Protein AF-A0A6M0Q6P2-F1 (afdb_monomer_lite)

Radius of gyration: 14.56 Å; chain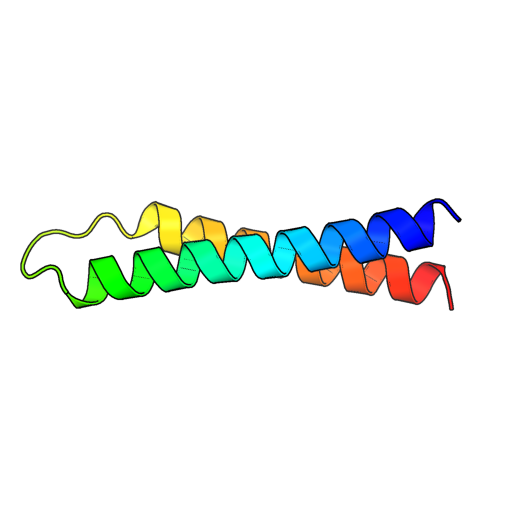s: 1; bounding box: 34×14×40 Å

Foldseek 3Di:
DVLVVLLVVLLVLLVVLQVQLVVLVVVQVPDPDDHDNPSNVVSNVSSVVSVVSSVVSVVVVD

Organism: NCBI:txid1808955

Secondary structure (DSSP, 8-state):
-HHHHHHHHHHHHHHHHHHHHHHHHHHHHT-SS---THHHHHHHHHHHHHHHHHHHHHHHH-

Sequence (62 aa):
MIFFAAMIFSIIMSVFLFLIGYWEAIKISNEEGQVKGGTMIFCLIMGFVFAVFASSFSTSIA

Structure (mmCIF, N/CA/C/O backbone):
data_AF-A0A6M0Q6P2-F1
#
_entry.id   AF-A0A6M0Q6P2-F1
#
loop_
_atom_site.group_PDB
_atom_site.id
_atom_site.type_symbol
_atom_site.label_atom_id
_atom_site.label_alt_id
_atom_site.label_comp_id
_atom_site.label_asym_id
_atom_site.label_entity_id
_atom_site.label_seq_id
_atom_site.pdbx_PDB_ins_code
_atom_site.Cartn_x
_atom_site.Cartn_y
_atom_site.Cartn_z
_atom_site.occupancy
_atom_site.B_iso_or_equiv
_atom_site.auth_seq_id
_atom_site.auth_comp_id
_atom_site.auth_asym_id
_atom_site.auth_atom_id
_atom_site.pdbx_PDB_model_num
ATOM 1 N N . MET A 1 1 ? 10.092 6.924 -18.624 1.00 73.50 1 MET A N 1
ATOM 2 C CA . MET A 1 1 ? 9.863 7.917 -17.545 1.00 73.50 1 MET A CA 1
ATOM 3 C C . MET A 1 1 ? 8.434 7.852 -16.997 1.00 73.50 1 MET A C 1
ATOM 5 O O . MET A 1 1 ? 8.286 7.614 -15.809 1.00 73.50 1 MET A O 1
ATOM 9 N N . ILE A 1 2 ? 7.394 7.961 -17.838 1.00 84.44 2 ILE A N 1
ATOM 10 C CA . ILE A 1 2 ? 5.976 7.884 -17.415 1.00 84.44 2 ILE A CA 1
ATOM 11 C C . ILE A 1 2 ? 5.611 6.560 -16.720 1.00 84.44 2 ILE A C 1
ATOM 13 O O . ILE A 1 2 ? 5.043 6.592 -15.635 1.00 84.44 2 ILE A O 1
ATOM 17 N N . PHE A 1 3 ? 5.996 5.406 -17.276 1.00 86.44 3 PHE A N 1
ATOM 18 C CA . PHE A 1 3 ? 5.705 4.105 -16.652 1.00 86.44 3 PHE A CA 1
ATOM 19 C C . PHE A 1 3 ? 6.349 3.944 -15.272 1.00 86.44 3 PHE A C 1
ATOM 21 O O . PHE A 1 3 ? 5.738 3.392 -14.365 1.00 86.44 3 PHE A O 1
ATOM 28 N N . PHE A 1 4 ? 7.552 4.489 -15.085 1.00 87.69 4 PHE A N 1
ATOM 29 C CA . PHE A 1 4 ? 8.256 4.442 -13.804 1.00 87.69 4 PHE A CA 1
ATOM 30 C C . PHE A 1 4 ? 7.527 5.267 -12.735 1.00 87.69 4 PHE A C 1
ATOM 32 O O . PHE A 1 4 ? 7.343 4.807 -11.612 1.00 87.69 4 PHE A O 1
ATOM 39 N N . ALA A 1 5 ? 7.037 6.455 -13.106 1.00 89.62 5 ALA A N 1
ATOM 40 C CA . ALA A 1 5 ? 6.200 7.272 -12.231 1.00 89.62 5 ALA A CA 1
ATOM 41 C C . ALA A 1 5 ? 4.862 6.580 -11.907 1.00 89.62 5 ALA A C 1
ATOM 43 O O . ALA A 1 5 ? 4.447 6.574 -10.750 1.00 89.62 5 ALA A O 1
ATOM 44 N N . ALA A 1 6 ? 4.222 5.943 -12.895 1.00 90.44 6 ALA A N 1
ATOM 45 C CA . ALA A 1 6 ? 2.982 5.187 -12.700 1.00 90.44 6 ALA A CA 1
ATOM 46 C C . ALA A 1 6 ? 3.171 3.970 -11.776 1.00 90.44 6 ALA A C 1
ATOM 48 O O . ALA A 1 6 ? 2.323 3.705 -10.923 1.00 90.44 6 ALA A O 1
ATOM 49 N N . MET A 1 7 ? 4.302 3.267 -11.893 1.00 92.56 7 MET A N 1
ATOM 50 C CA . MET A 1 7 ? 4.672 2.162 -11.008 1.00 92.56 7 MET A CA 1
ATOM 51 C C . MET A 1 7 ? 4.842 2.646 -9.564 1.00 92.56 7 MET A C 1
ATOM 53 O O . MET A 1 7 ? 4.197 2.109 -8.666 1.00 92.56 7 MET A O 1
ATOM 57 N N . ILE A 1 8 ? 5.652 3.689 -9.341 1.00 93.38 8 ILE A N 1
ATOM 58 C CA . ILE A 1 8 ? 5.878 4.261 -8.003 1.00 93.38 8 ILE A CA 1
ATOM 59 C C . ILE A 1 8 ? 4.557 4.728 -7.387 1.00 93.38 8 ILE A C 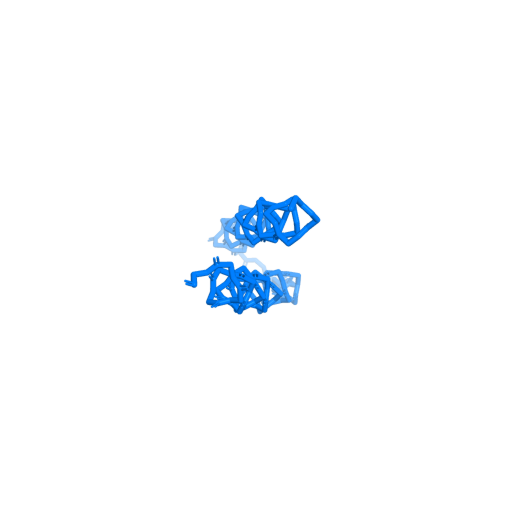1
ATOM 61 O O . ILE A 1 8 ? 4.259 4.401 -6.240 1.00 93.38 8 ILE A O 1
ATOM 65 N N . PHE A 1 9 ? 3.740 5.448 -8.154 1.00 93.94 9 PHE A N 1
ATOM 66 C CA . PHE A 1 9 ? 2.436 5.914 -7.694 1.00 93.94 9 PHE A CA 1
ATOM 67 C C . PHE A 1 9 ? 1.512 4.753 -7.306 1.00 93.94 9 PHE A C 1
ATOM 69 O O . PHE A 1 9 ? 0.872 4.800 -6.257 1.00 93.94 9 PHE A O 1
ATOM 76 N N . SER A 1 10 ? 1.483 3.686 -8.109 1.00 93.12 10 SER A N 1
ATOM 77 C CA . SER A 1 10 ? 0.664 2.502 -7.829 1.00 93.12 10 SER A CA 1
ATOM 78 C C . SER A 1 10 ? 1.112 1.781 -6.556 1.00 93.12 10 SER A C 1
ATOM 80 O O . SER A 1 10 ? 0.270 1.365 -5.763 1.00 93.12 10 SER A O 1
ATOM 82 N N . ILE A 1 11 ? 2.424 1.698 -6.309 1.00 94.12 11 ILE A N 1
ATOM 83 C CA . ILE A 1 11 ? 2.972 1.143 -5.062 1.00 94.12 11 ILE A CA 1
ATOM 84 C C . ILE A 1 11 ? 2.561 2.001 -3.863 1.00 94.12 11 ILE A C 1
ATOM 86 O O . ILE A 1 11 ? 2.057 1.464 -2.879 1.00 94.12 11 ILE A O 1
ATOM 90 N N . ILE A 1 12 ? 2.731 3.324 -3.946 1.00 96.25 12 ILE A N 1
ATOM 91 C CA . ILE A 1 12 ? 2.363 4.242 -2.857 1.00 96.25 12 ILE A CA 1
ATOM 92 C C . ILE A 1 12 ? 0.871 4.114 -2.532 1.00 96.25 12 ILE A C 1
ATOM 94 O O . ILE A 1 12 ? 0.509 3.994 -1.362 1.00 96.25 12 ILE A O 1
ATOM 98 N N . MET A 1 13 ? 0.010 4.081 -3.553 1.00 95.06 13 MET A N 1
ATOM 99 C CA . MET A 1 13 ? -1.433 3.920 -3.363 1.00 95.06 13 MET A CA 1
ATOM 100 C C . MET A 1 13 ? -1.797 2.561 -2.771 1.00 95.06 13 MET A C 1
ATOM 102 O O . MET A 1 13 ? -2.626 2.504 -1.864 1.00 95.06 13 MET A O 1
ATOM 106 N N . SER A 1 14 ? -1.153 1.481 -3.218 1.00 95.56 14 SER A N 1
ATOM 107 C CA . SER A 1 14 ? -1.348 0.147 -2.642 1.00 95.56 14 SER A CA 1
ATOM 108 C C . SER A 1 14 ? -1.025 0.136 -1.146 1.00 95.56 14 SER A C 1
ATOM 110 O O . SER A 1 14 ? -1.865 -0.252 -0.333 1.00 95.56 14 SER A O 1
ATOM 112 N N . VAL A 1 15 ? 0.147 0.651 -0.762 1.00 95.69 15 VAL A N 1
ATOM 113 C CA . VAL A 1 15 ? 0.576 0.733 0.643 1.00 95.69 15 VAL A CA 1
ATOM 114 C C . VAL A 1 15 ? -0.377 1.604 1.465 1.00 95.69 15 VAL A C 1
ATOM 116 O O . VAL A 1 15 ? -0.768 1.214 2.564 1.00 95.69 15 VAL A O 1
ATOM 119 N N . PHE A 1 16 ? -0.804 2.749 0.930 1.00 95.31 16 PHE A N 1
ATOM 120 C CA . PHE A 1 16 ? -1.747 3.646 1.600 1.00 95.31 16 PHE A CA 1
ATOM 121 C C . PHE A 1 16 ? -3.107 2.982 1.863 1.00 95.31 16 PHE A C 1
ATOM 123 O O . PHE A 1 16 ? -3.653 3.083 2.963 1.00 95.31 16 PHE A O 1
ATOM 130 N N . LEU A 1 17 ? -3.631 2.245 0.883 1.00 94.44 17 LEU A N 1
ATOM 131 C CA . LEU A 1 17 ? -4.878 1.491 1.013 1.00 94.44 17 LEU A CA 1
ATOM 132 C C . LEU A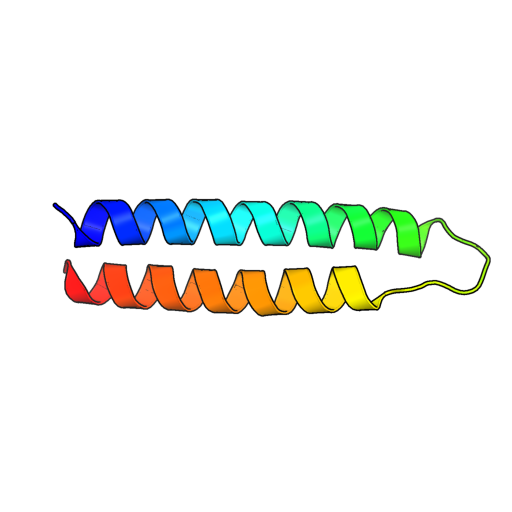 1 17 ? -4.762 0.359 2.041 1.00 94.44 17 LEU A C 1
ATOM 134 O O . LEU A 1 17 ? -5.683 0.166 2.836 1.00 94.44 17 LEU A O 1
ATOM 138 N N . PHE A 1 18 ? -3.622 -0.335 2.091 1.00 93.75 18 PHE A N 1
ATOM 139 C CA . PHE A 1 18 ? -3.356 -1.330 3.132 1.00 93.75 18 PHE A CA 1
ATOM 140 C C . PHE A 1 18 ? -3.256 -0.710 4.528 1.00 93.75 18 PHE A C 1
ATOM 142 O O . PHE A 1 18 ? -3.796 -1.281 5.470 1.00 93.75 18 PHE A O 1
ATOM 149 N N . LEU A 1 19 ? -2.634 0.463 4.675 1.00 94.94 19 LEU A N 1
ATOM 150 C CA . LEU A 1 19 ? -2.567 1.190 5.950 1.00 94.94 19 LEU A CA 1
ATOM 151 C C . LEU A 1 19 ? -3.959 1.580 6.462 1.00 94.94 19 LEU A C 1
ATOM 153 O O . LEU A 1 19 ? -4.265 1.350 7.631 1.00 94.94 19 LEU A O 1
ATOM 157 N N . ILE A 1 20 ? -4.817 2.124 5.593 1.00 92.94 20 ILE A N 1
ATOM 158 C CA . ILE A 1 20 ? -6.204 2.454 5.960 1.00 92.94 20 ILE A CA 1
ATOM 159 C C . ILE A 1 20 ? -6.979 1.184 6.309 1.00 92.94 20 ILE A C 1
ATOM 161 O O . ILE A 1 20 ? -7.644 1.141 7.343 1.00 92.94 20 ILE A O 1
ATOM 165 N N . GLY A 1 21 ? -6.866 0.139 5.483 1.00 93.00 21 GLY A N 1
ATOM 166 C CA . GLY A 1 21 ? -7.510 -1.147 5.740 1.00 93.00 21 GLY A CA 1
ATOM 167 C C . GLY A 1 21 ? -7.073 -1.754 7.075 1.00 93.00 21 GLY A C 1
ATOM 168 O O . GLY A 1 21 ? -7.910 -2.233 7.832 1.00 93.00 21 GLY A O 1
ATOM 169 N N . TYR A 1 22 ? -5.784 -1.671 7.405 1.00 92.94 22 TYR A N 1
ATOM 170 C CA . TYR A 1 22 ? -5.238 -2.131 8.680 1.00 92.94 22 TYR A CA 1
ATOM 171 C C . TYR A 1 22 ? -5.765 -1.314 9.863 1.00 92.94 22 TYR A C 1
ATOM 173 O O . TYR A 1 22 ? -6.118 -1.875 10.899 1.00 92.94 22 TYR A O 1
ATOM 181 N N . TRP A 1 23 ? -5.877 0.007 9.715 1.00 92.12 23 TRP A N 1
ATOM 182 C CA . TRP A 1 23 ? -6.405 0.852 10.781 1.00 92.12 23 TRP A CA 1
ATOM 183 C C . TRP A 1 23 ? -7.898 0.610 11.034 1.00 92.12 23 TRP A C 1
ATOM 185 O O . TRP A 1 23 ? -8.325 0.523 12.187 1.00 92.12 23 TRP A O 1
ATOM 195 N N . GLU A 1 24 ? -8.680 0.431 9.969 1.00 90.81 24 GLU A N 1
ATOM 196 C CA . GLU A 1 24 ? -10.075 -0.002 10.068 1.00 90.81 24 GLU A CA 1
ATOM 197 C C . GLU A 1 24 ? -10.183 -1.395 10.701 1.00 90.81 24 GLU A C 1
ATOM 199 O O . GLU A 1 24 ? -11.036 -1.605 11.557 1.00 90.81 24 GLU A O 1
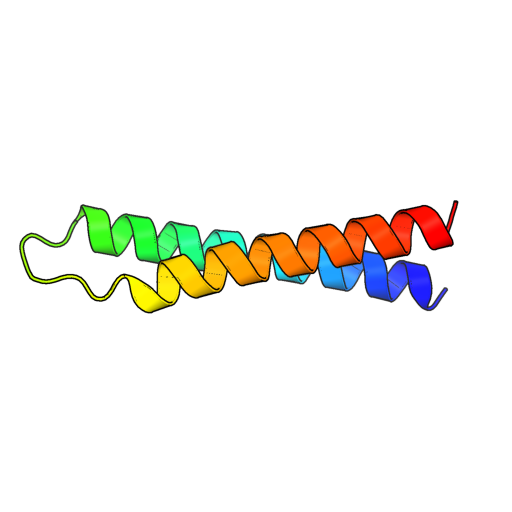ATOM 204 N N . ALA A 1 25 ? -9.278 -2.323 10.378 1.00 90.75 25 ALA A N 1
ATOM 205 C CA . ALA A 1 25 ? -9.241 -3.642 11.009 1.00 90.75 25 ALA A CA 1
ATOM 206 C C . ALA A 1 25 ? -8.997 -3.556 12.524 1.00 90.75 25 ALA A C 1
ATOM 208 O O . ALA A 1 25 ? -9.669 -4.248 13.288 1.00 90.75 25 ALA A O 1
ATOM 209 N N . ILE A 1 26 ? -8.093 -2.675 12.972 1.00 91.94 26 ILE A N 1
ATOM 210 C CA . ILE A 1 26 ? -7.870 -2.428 14.405 1.00 91.94 26 ILE A CA 1
ATOM 211 C C . ILE A 1 26 ? -9.139 -1.881 15.060 1.00 91.94 26 ILE A C 1
ATOM 213 O O . ILE A 1 26 ? -9.542 -2.391 16.104 1.00 91.94 26 ILE A O 1
ATOM 217 N N . LYS A 1 27 ? -9.792 -0.879 14.456 1.00 88.88 27 LYS A N 1
ATOM 218 C CA . LYS A 1 27 ? -11.052 -0.339 14.993 1.00 88.88 27 LYS A CA 1
ATOM 219 C C . LYS A 1 27 ? -12.106 -1.430 15.127 1.00 88.8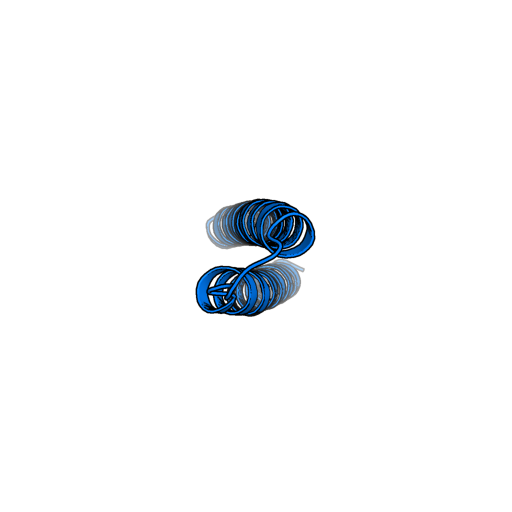8 27 LYS A C 1
ATOM 221 O O . LYS A 1 27 ? -12.670 -1.588 16.198 1.00 88.88 27 LYS A O 1
ATOM 226 N N . ILE A 1 28 ? -12.306 -2.217 14.073 1.00 89.69 28 ILE A N 1
ATOM 227 C CA . ILE A 1 28 ? -13.247 -3.341 14.053 1.00 89.69 28 ILE A CA 1
ATOM 228 C C . ILE A 1 28 ? -12.914 -4.361 15.147 1.00 89.69 28 ILE A C 1
ATOM 230 O O . ILE A 1 28 ? -13.819 -4.859 15.803 1.00 89.69 28 ILE A O 1
ATOM 234 N N . SER A 1 29 ? -11.631 -4.659 15.366 1.00 88.12 29 SER A N 1
ATOM 235 C CA . SER A 1 29 ? -11.212 -5.618 16.396 1.00 88.12 29 SER A CA 1
ATOM 236 C C . SER A 1 29 ? -11.463 -5.141 17.829 1.00 88.12 29 SER A C 1
ATOM 238 O O . SER A 1 29 ? -11.554 -5.968 18.730 1.00 88.12 29 SER A O 1
ATOM 240 N N . ASN A 1 30 ? -11.560 -3.825 18.034 1.00 89.88 30 ASN A N 1
ATOM 241 C CA . ASN A 1 30 ? -11.721 -3.201 19.346 1.00 89.88 30 ASN A CA 1
ATOM 242 C C . ASN A 1 30 ? -13.162 -2.727 19.614 1.00 89.88 30 ASN A C 1
ATOM 244 O O . ASN A 1 30 ? -13.436 -2.142 20.657 1.00 89.88 30 ASN A O 1
ATOM 248 N N . GLU A 1 31 ? -14.072 -2.939 18.666 1.00 89.50 31 GLU A N 1
ATOM 249 C CA . GLU A 1 31 ? -15.493 -2.630 18.796 1.00 89.50 31 GLU A CA 1
ATOM 250 C C . GLU A 1 31 ? -16.240 -3.861 19.327 1.00 89.50 31 GLU A C 1
ATOM 252 O O . GLU A 1 31 ? -16.203 -4.934 18.729 1.00 89.50 31 GLU A O 1
ATOM 257 N N . GLU A 1 32 ? -16.959 -3.705 20.440 1.00 79.88 32 GLU A N 1
ATOM 258 C CA . GLU A 1 32 ? -17.789 -4.772 21.030 1.00 79.88 32 GLU A CA 1
ATOM 259 C C . GLU A 1 32 ? -19.178 -4.882 20.359 1.00 79.88 32 GLU A C 1
ATOM 261 O O . GLU A 1 32 ? -19.947 -5.805 20.636 1.00 79.88 32 GLU A O 1
ATOM 266 N N . GLY A 1 33 ? -19.517 -3.931 19.478 1.00 82.25 33 GLY A N 1
ATOM 267 C CA . GLY A 1 33 ? -20.820 -3.798 18.821 1.00 82.25 33 GLY A CA 1
ATOM 268 C C . GLY A 1 33 ? -20.850 -4.198 17.339 1.00 82.25 33 GLY A C 1
ATOM 269 O O . GLY A 1 33 ? -19.959 -4.857 16.809 1.00 82.25 33 GLY A O 1
ATOM 270 N N . GLN A 1 34 ? -21.914 -3.797 16.632 1.00 76.50 34 GLN A N 1
ATOM 271 C CA . GLN A 1 34 ? -22.013 -4.022 15.186 1.00 76.50 34 GLN A CA 1
ATOM 272 C C . GLN A 1 34 ? -20.986 -3.179 14.423 1.00 76.50 34 GLN A C 1
ATOM 274 O O . GLN A 1 34 ? -21.050 -1.951 14.404 1.00 76.50 34 GLN A O 1
ATOM 279 N N . VAL A 1 35 ? -20.089 -3.860 13.718 1.00 80.06 35 VAL A N 1
ATOM 280 C CA . VAL A 1 35 ? -19.001 -3.248 12.954 1.00 80.06 35 VAL A CA 1
ATOM 281 C C . VAL A 1 35 ? -19.349 -3.094 11.475 1.00 80.06 35 VAL A C 1
ATOM 283 O O . VAL A 1 35 ? -19.831 -4.018 10.818 1.00 80.06 35 VAL A O 1
ATOM 286 N N . LYS A 1 36 ? -19.054 -1.921 10.904 1.00 78.00 36 LYS A N 1
ATOM 287 C CA . LYS A 1 36 ? -19.171 -1.672 9.458 1.00 78.00 36 LYS A CA 1
ATOM 288 C C . LYS A 1 36 ? -17.845 -1.962 8.753 1.00 78.00 36 LYS A C 1
ATOM 290 O O . LYS A 1 36 ? -17.114 -1.052 8.385 1.00 78.00 36 LYS A O 1
ATOM 295 N N . GLY A 1 37 ? -17.567 -3.242 8.505 1.00 82.62 37 GLY A N 1
ATOM 296 C CA . GLY A 1 37 ? -16.323 -3.702 7.865 1.00 82.62 37 GLY A CA 1
ATOM 297 C C . GLY A 1 37 ? -16.181 -3.426 6.361 1.00 82.62 37 GLY A C 1
ATOM 298 O O . GLY A 1 37 ? -15.162 -3.770 5.768 1.00 82.62 37 GLY A O 1
ATOM 299 N N . GLY A 1 38 ? -17.179 -2.808 5.721 1.00 87.44 38 GLY A N 1
ATOM 300 C CA . GLY A 1 38 ? -17.168 -2.571 4.272 1.00 87.44 38 GLY A CA 1
ATOM 301 C C . GLY A 1 38 ? -15.970 -1.742 3.802 1.00 87.44 38 GLY A C 1
ATOM 302 O O . GLY A 1 38 ? -15.354 -2.076 2.793 1.00 87.44 38 GLY A O 1
ATOM 303 N N . THR A 1 39 ? -15.593 -0.712 4.566 1.00 87.38 39 THR A N 1
ATOM 304 C CA . THR A 1 39 ? -14.446 0.152 4.248 1.00 87.38 39 THR A CA 1
ATOM 305 C C . THR A 1 39 ? -13.130 -0.619 4.299 1.00 87.38 39 THR A C 1
ATOM 307 O O . THR A 1 39 ? -12.332 -0.513 3.373 1.00 87.38 39 THR A O 1
ATOM 310 N N . MET A 1 40 ? -12.930 -1.458 5.324 1.00 91.06 40 MET A N 1
ATOM 311 C CA . MET A 1 40 ? -11.755 -2.329 5.435 1.00 91.06 40 MET A CA 1
ATOM 312 C C . MET A 1 40 ? -11.634 -3.242 4.211 1.00 91.06 40 MET A C 1
ATOM 314 O O . MET A 1 40 ? -10.591 -3.271 3.561 1.00 91.06 40 MET A O 1
ATOM 318 N N . ILE A 1 41 ? -12.704 -3.972 3.885 1.00 91.62 41 ILE A N 1
ATOM 319 C CA . ILE A 1 41 ? -12.710 -4.940 2.781 1.00 91.62 41 ILE A CA 1
ATOM 320 C C . ILE A 1 41 ? -12.432 -4.231 1.454 1.00 91.62 41 ILE A C 1
ATOM 322 O O . ILE A 1 41 ? -11.597 -4.685 0.673 1.00 91.62 41 ILE A O 1
ATOM 326 N N . PHE A 1 42 ? -13.083 -3.091 1.216 1.00 92.56 42 PHE A N 1
ATOM 327 C CA . PHE A 1 42 ? -12.870 -2.306 0.006 1.00 92.56 42 PHE A CA 1
ATOM 328 C C . PHE A 1 42 ? -11.427 -1.803 -0.107 1.00 92.56 42 PHE A C 1
ATOM 330 O O . PHE A 1 42 ? -10.811 -1.965 -1.160 1.00 92.56 42 PHE A O 1
ATOM 337 N N . CYS A 1 43 ? -10.864 -1.251 0.973 1.00 92.56 43 CYS A N 1
ATOM 338 C CA . CYS A 1 43 ? -9.477 -0.791 1.005 1.00 92.56 43 CYS A CA 1
ATOM 339 C C . CYS A 1 43 ? -8.487 -1.929 0.739 1.00 92.56 43 CYS A C 1
ATOM 341 O O . CYS A 1 43 ? -7.556 -1.739 -0.037 1.00 92.56 43 CYS A O 1
ATOM 343 N N . LEU A 1 44 ? -8.705 -3.119 1.305 1.00 92.56 44 LEU A N 1
ATOM 344 C CA . LEU A 1 44 ? -7.845 -4.276 1.047 1.00 92.56 44 LEU A CA 1
ATOM 345 C C . LEU A 1 44 ? -7.919 -4.728 -0.416 1.00 92.56 44 LEU A C 1
ATOM 347 O O . LEU A 1 44 ? -6.880 -4.903 -1.050 1.00 92.56 44 LEU A O 1
ATOM 351 N N . ILE A 1 45 ? -9.126 -4.861 -0.977 1.00 95.56 45 ILE A N 1
ATOM 352 C CA . ILE A 1 45 ? -9.312 -5.253 -2.383 1.00 95.56 45 ILE A CA 1
ATOM 353 C C . ILE A 1 45 ? -8.656 -4.229 -3.315 1.00 95.56 45 ILE A C 1
ATOM 355 O O . ILE A 1 45 ? -7.873 -4.605 -4.186 1.00 95.56 45 ILE A O 1
ATOM 359 N N . MET A 1 46 ? -8.919 -2.935 -3.112 1.00 93.62 46 MET A N 1
ATOM 360 C CA . MET A 1 46 ? -8.281 -1.876 -3.898 1.00 93.62 46 MET A CA 1
ATOM 361 C C . MET A 1 46 ? -6.758 -1.870 -3.717 1.00 93.62 46 MET A C 1
ATOM 363 O O . MET A 1 46 ? -6.034 -1.687 -4.694 1.00 93.62 46 MET A O 1
ATOM 367 N N . GLY A 1 47 ? -6.252 -2.130 -2.507 1.00 94.44 47 GLY A N 1
ATOM 368 C CA . GLY A 1 47 ? -4.819 -2.261 -2.233 1.00 94.44 47 GLY A CA 1
ATOM 369 C C . GLY A 1 47 ? -4.159 -3.333 -3.101 1.00 94.44 47 GLY A C 1
ATOM 370 O O . GLY A 1 47 ? -3.120 -3.076 -3.716 1.00 94.44 47 GLY A O 1
ATOM 371 N N . PHE A 1 48 ? -4.804 -4.495 -3.240 1.00 94.50 48 PHE A N 1
ATOM 372 C CA . PHE A 1 48 ? -4.364 -5.555 -4.150 1.00 94.50 48 PHE A CA 1
ATOM 373 C C . PHE A 1 48 ? -4.459 -5.160 -5.628 1.00 94.50 48 PHE A C 1
ATOM 375 O O . PHE A 1 48 ? -3.530 -5.440 -6.383 1.00 94.50 48 PHE A O 1
ATOM 382 N N . VAL A 1 49 ? -5.524 -4.475 -6.052 1.00 95.81 49 VAL A N 1
ATOM 383 C CA . VAL A 1 49 ? -5.657 -3.989 -7.440 1.00 95.81 49 VAL A CA 1
ATOM 384 C C . VAL A 1 49 ? -4.493 -3.061 -7.805 1.00 95.81 49 VAL A C 1
ATOM 386 O O . VAL A 1 49 ? -3.857 -3.238 -8.845 1.00 95.81 49 VAL A O 1
ATOM 389 N N . PHE A 1 50 ? -4.142 -2.126 -6.921 1.00 93.25 50 PHE A N 1
ATOM 390 C CA . PHE A 1 50 ? -2.998 -1.238 -7.134 1.00 93.25 50 PHE A CA 1
ATOM 391 C C . PHE A 1 50 ? -1.649 -1.973 -7.103 1.00 93.25 50 PHE A C 1
ATOM 393 O O . PHE A 1 50 ? -0.744 -1.603 -7.853 1.00 93.25 50 PHE A O 1
ATOM 400 N N . ALA A 1 51 ? -1.514 -3.046 -6.317 1.00 93.12 51 ALA A N 1
ATOM 401 C CA . ALA A 1 51 ? -0.326 -3.903 -6.357 1.00 93.12 51 ALA A CA 1
ATOM 402 C C . ALA A 1 51 ? -0.190 -4.632 -7.708 1.00 93.12 51 ALA A C 1
ATOM 404 O O . ALA A 1 51 ? 0.904 -4.704 -8.270 1.00 93.12 51 ALA A O 1
ATOM 405 N N . VAL A 1 52 ? -1.302 -5.112 -8.275 1.00 94.00 52 VAL A N 1
ATOM 406 C CA . VAL A 1 52 ? -1.325 -5.727 -9.614 1.00 94.00 52 VAL A CA 1
ATOM 407 C C . VAL A 1 52 ? -0.963 -4.707 -10.693 1.00 94.00 52 VAL A C 1
ATOM 409 O O . VAL A 1 52 ? -0.184 -5.020 -11.598 1.00 94.00 52 VAL A O 1
ATOM 412 N N . PHE A 1 53 ? -1.460 -3.472 -10.592 1.00 91.12 53 PHE A N 1
ATOM 413 C CA . PHE A 1 53 ? -1.066 -2.394 -11.501 1.00 91.12 53 PHE A CA 1
ATOM 414 C C . PHE A 1 53 ? 0.423 -2.074 -11.393 1.00 91.12 53 PHE A C 1
ATOM 416 O O . PHE A 1 53 ? 1.103 -2.023 -12.417 1.00 91.12 53 PHE A O 1
ATOM 423 N N . ALA A 1 54 ? 0.962 -1.954 -10.178 1.00 92.38 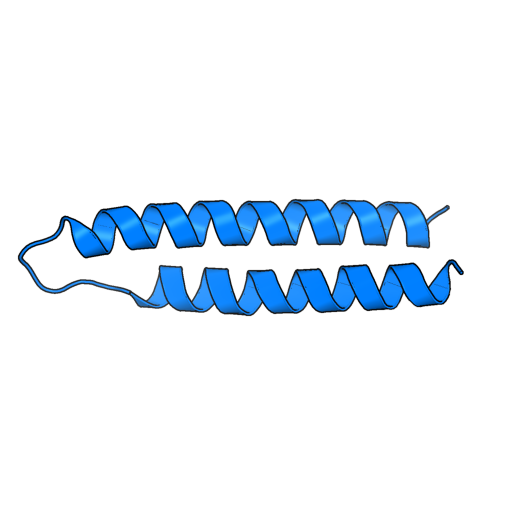54 ALA A N 1
ATOM 424 C CA . ALA A 1 54 ? 2.395 -1.770 -9.968 1.00 92.38 54 ALA A CA 1
ATOM 425 C C . ALA A 1 54 ? 3.221 -2.892 -10.618 1.00 92.38 54 ALA A C 1
ATOM 427 O O . ALA A 1 54 ? 4.189 -2.605 -11.325 1.00 92.38 54 ALA A O 1
ATOM 428 N N . SER A 1 55 ? 2.810 -4.152 -10.445 1.00 92.25 55 SER A N 1
ATOM 429 C CA . SER A 1 55 ? 3.483 -5.296 -11.069 1.00 92.25 55 SER A CA 1
ATOM 430 C C . SER A 1 55 ? 3.399 -5.252 -12.596 1.00 92.25 55 SER A C 1
ATOM 432 O O . SER A 1 55 ? 4.394 -5.509 -13.267 1.00 92.25 55 SER A O 1
ATOM 434 N N . SER A 1 56 ? 2.243 -4.886 -13.149 1.00 91.88 56 SER A N 1
ATOM 435 C CA . SER A 1 56 ? 2.045 -4.785 -14.600 1.00 91.88 56 SER A CA 1
ATOM 436 C C . SER A 1 56 ? 2.922 -3.688 -15.211 1.00 91.88 56 SER A C 1
ATOM 438 O O . SER A 1 56 ? 3.544 -3.889 -16.254 1.00 91.88 56 SER A O 1
ATOM 440 N N . PHE A 1 57 ? 3.033 -2.536 -14.541 1.00 90.25 57 PHE A N 1
ATOM 441 C CA . PHE A 1 57 ? 3.925 -1.460 -14.973 1.00 90.25 57 PHE A CA 1
ATOM 442 C C . PHE A 1 57 ? 5.400 -1.842 -14.842 1.00 90.25 57 PHE A C 1
ATOM 444 O O . PHE A 1 57 ? 6.183 -1.483 -15.716 1.00 90.25 57 PHE A O 1
ATOM 451 N N . SER A 1 58 ? 5.775 -2.596 -13.804 1.00 88.19 58 SER A N 1
ATOM 452 C CA . SER A 1 58 ? 7.139 -3.107 -13.639 1.00 88.19 58 SER A CA 1
ATOM 453 C C . SER A 1 58 ? 7.546 -4.026 -14.794 1.00 88.19 58 SER A C 1
ATOM 455 O O . SER A 1 58 ? 8.611 -3.823 -15.371 1.00 88.19 58 SER A O 1
ATOM 457 N N . THR A 1 59 ? 6.681 -4.962 -15.200 1.00 85.75 59 THR A N 1
ATOM 458 C CA . THR A 1 59 ? 6.934 -5.841 -16.355 1.00 85.75 59 THR A CA 1
ATOM 459 C C . THR A 1 59 ? 7.019 -5.073 -17.674 1.00 85.75 59 THR A C 1
ATOM 461 O O . THR A 1 59 ? 7.747 -5.482 -18.562 1.00 85.75 59 THR A O 1
ATOM 464 N N . SER A 1 60 ? 6.311 -3.950 -17.811 1.00 79.44 60 SER A N 1
ATOM 465 C CA . SER A 1 60 ? 6.371 -3.115 -19.019 1.00 79.44 60 SER A CA 1
ATOM 466 C C . SER A 1 60 ? 7.610 -2.206 -19.091 1.00 79.44 60 SER A C 1
ATOM 468 O O . SER A 1 60 ? 7.831 -1.572 -20.123 1.00 79.44 60 SER A O 1
ATOM 470 N N . ILE A 1 61 ? 8.358 -2.072 -17.990 1.00 74.88 61 ILE A N 1
ATOM 471 C CA . ILE A 1 61 ? 9.609 -1.297 -17.894 1.00 74.88 61 ILE A CA 1
ATOM 472 C C . ILE A 1 61 ? 10.840 -2.196 -18.086 1.00 74.88 61 ILE A C 1
ATOM 474 O O . ILE A 1 61 ? 11.873 -1.690 -18.524 1.00 74.88 61 ILE A O 1
ATOM 478 N N . ALA A 1 62 ? 10.730 -3.475 -17.708 1.00 60.31 62 ALA A N 1
ATOM 479 C CA . ALA A 1 62 ? 11.758 -4.505 -17.862 1.00 60.31 62 ALA A CA 1
ATOM 480 C C . ALA A 1 62 ? 11.883 -4.972 -19.320 1.00 60.31 62 ALA A C 1
ATOM 482 O O . ALA A 1 62 ? 13.030 -5.262 -19.725 1.00 60.31 62 ALA A O 1
#

pLDDT: mean 89.45, std 6.61, range [60.31, 96.25]